Protein AF-A0A920PE60-F1 (afdb_monomer)

Radius of gyration: 13.26 Å; Cα contacts (8 Å, |Δi|>4): 77; chains: 1; bounding box: 28×26×32 Å

pLDDT: mean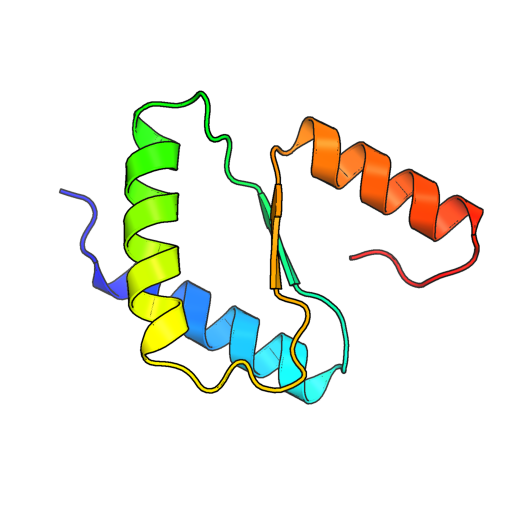 77.94, std 8.45, range [44.66, 87.75]

Solvent-accessible surface area (backbone atoms only — not comparable to full-atom values): 4751 Å² total; per-residue (Å²): 129,86,69,64,65,64,57,54,52,51,51,52,50,49,54,54,48,25,69,75,66,77,41,58,42,74,44,74,42,38,74,88,38,79,72,36,38,56,49,52,52,51,48,56,57,55,52,72,80,43,92,55,84,94,56,58,72,46,78,31,33,58,72,55,47,51,52,52,33,52,51,32,46,75,71,74,41,82,70,116

Foldseek 3Di:
DPPLVVLLVVLVVQLVVCVVVVDAAEAAADCPDPVSVVSVVSSVVSVVVDPCVSHRYYYDHPVVLVVVQVVCVVVVHDGD

Secondary structure (DSSP, 8-state):
---SHHHHHHHHHHHHHHHHHT--EEEE--TTSHHHHHHHHHHHHHHHHS--TT--EEEE-HHHHHHHHHHHHHTTPPP-

Mean predicted aligned error: 7.7 Å

Structure (mmCIF, N/CA/C/O backbone):
data_AF-A0A920PE60-F1
#
_entry.id   AF-A0A920PE60-F1
#
loop_
_atom_site.group_PDB
_atom_site.id
_atom_site.type_symbol
_atom_site.label_atom_id
_atom_site.label_alt_id
_atom_site.label_comp_id
_atom_site.label_asym_id
_atom_site.label_entity_id
_atom_site.label_seq_id
_atom_site.pdbx_PDB_ins_code
_atom_site.Cartn_x
_atom_site.Cartn_y
_atom_site.Cartn_z
_atom_site.occupancy
_atom_site.B_iso_or_equiv
_atom_site.auth_seq_id
_atom_site.auth_comp_id
_atom_site.auth_asym_id
_atom_site.auth_atom_id
_atom_site.pdbx_PDB_model_num
ATOM 1 N N . MET A 1 1 ? 16.059 -10.607 -14.573 1.00 44.66 1 MET A N 1
ATOM 2 C CA . MET A 1 1 ? 14.595 -10.464 -14.721 1.00 44.66 1 MET A CA 1
ATOM 3 C C . MET A 1 1 ? 13.938 -10.901 -13.430 1.00 44.66 1 MET A C 1
ATOM 5 O O . MET A 1 1 ? 13.970 -12.086 -13.117 1.00 44.66 1 MET A O 1
ATOM 9 N N . VAL A 1 2 ? 13.402 -9.960 -12.656 1.00 48.91 2 VAL A N 1
ATOM 10 C CA . VAL A 1 2 ? 12.510 -10.290 -11.538 1.00 48.91 2 VAL A CA 1
ATOM 11 C C . VAL A 1 2 ? 11.304 -10.991 -12.162 1.00 48.91 2 VAL A C 1
ATOM 13 O O . VAL A 1 2 ? 10.610 -10.385 -12.976 1.00 48.91 2 VAL A O 1
ATOM 16 N N . LYS A 1 3 ? 11.133 -12.292 -11.890 1.00 53.44 3 LYS A N 1
ATOM 17 C CA . LYS A 1 3 ? 9.954 -13.053 -12.334 1.00 53.44 3 LYS A CA 1
ATOM 18 C C . LYS A 1 3 ? 8.721 -12.280 -11.865 1.00 53.44 3 LYS A C 1
ATOM 20 O O . LYS A 1 3 ? 8.738 -11.798 -10.746 1.00 53.44 3 LYS A O 1
ATOM 25 N N . ASP A 1 4 ? 7.700 -12.129 -12.702 1.00 68.81 4 ASP A N 1
ATOM 26 C CA . ASP A 1 4 ? 6.488 -11.345 -12.394 1.00 68.81 4 ASP A CA 1
ATOM 27 C C . ASP A 1 4 ? 5.561 -12.020 -11.363 1.00 68.81 4 ASP A C 1
ATOM 29 O O . ASP A 1 4 ? 4.771 -11.361 -10.691 1.00 68.81 4 ASP A O 1
ATOM 33 N N . ILE A 1 5 ? 5.722 -13.331 -11.179 1.00 72.50 5 ILE A N 1
ATOM 34 C CA . ILE A 1 5 ? 4.931 -14.188 -10.280 1.00 72.50 5 ILE A CA 1
ATOM 35 C C . ILE A 1 5 ? 4.893 -13.712 -8.804 1.00 72.50 5 ILE A C 1
ATOM 37 O O . ILE A 1 5 ? 3.803 -13.623 -8.247 1.00 72.50 5 ILE A O 1
ATOM 41 N N . PRO A 1 6 ? 6.018 -13.375 -8.140 1.00 78.19 6 PRO A N 1
ATOM 42 C CA . PRO A 1 6 ? 6.012 -12.908 -6.760 1.00 78.19 6 PRO A CA 1
ATOM 43 C C . PRO A 1 6 ? 5.393 -11.511 -6.599 1.00 78.19 6 PRO A C 1
ATOM 45 O O . PRO A 1 6 ? 4.869 -11.217 -5.532 1.00 78.19 6 PRO A O 1
ATOM 48 N N . ILE A 1 7 ? 5.412 -10.657 -7.632 1.00 77.56 7 ILE A N 1
ATOM 49 C CA . ILE A 1 7 ? 4.780 -9.328 -7.571 1.00 77.56 7 ILE A CA 1
ATOM 50 C C . ILE A 1 7 ? 3.258 -9.486 -7.589 1.00 77.56 7 ILE A C 1
ATOM 52 O O . ILE A 1 7 ? 2.569 -8.863 -6.786 1.00 77.56 7 ILE A O 1
ATOM 56 N N . GLN A 1 8 ? 2.739 -10.355 -8.460 1.00 81.69 8 GLN A N 1
ATOM 57 C CA . GLN A 1 8 ? 1.310 -10.667 -8.511 1.00 81.69 8 GLN A CA 1
ATOM 58 C C . GLN A 1 8 ? 0.807 -11.248 -7.187 1.00 81.69 8 GLN A C 1
ATOM 60 O O . GLN A 1 8 ? -0.210 -10.799 -6.660 1.00 81.69 8 GLN A O 1
ATOM 65 N N . ASP A 1 9 ? 1.536 -12.215 -6.624 1.00 86.19 9 ASP A N 1
ATOM 66 C CA . ASP A 1 9 ? 1.150 -12.849 -5.362 1.00 86.19 9 ASP A CA 1
ATOM 67 C C . ASP A 1 9 ? 1.170 -11.848 -4.195 1.00 86.19 9 ASP A C 1
ATOM 69 O O . ASP A 1 9 ? 0.240 -11.792 -3.389 1.00 86.19 9 ASP A O 1
ATOM 73 N N . TRP A 1 10 ? 2.171 -10.963 -4.169 1.00 84.81 10 TRP A N 1
ATOM 74 C CA . TRP A 1 10 ? 2.262 -9.885 -3.188 1.00 84.81 10 TRP A CA 1
ATOM 75 C C . TRP A 1 10 ? 1.097 -8.889 -3.279 1.00 84.81 10 TRP A C 1
ATOM 77 O O . TRP A 1 10 ? 0.496 -8.561 -2.252 1.00 84.81 10 TRP A O 1
ATOM 87 N N . VAL A 1 11 ? 0.729 -8.448 -4.489 1.00 84.44 11 VAL A N 1
ATOM 88 C CA . VAL A 1 11 ? -0.424 -7.555 -4.707 1.00 84.44 11 VAL A CA 1
ATOM 89 C C . VAL A 1 11 ? -1.719 -8.240 -4.270 1.00 84.44 11 VAL A C 1
ATOM 91 O O . VAL A 1 11 ? -2.503 -7.656 -3.519 1.00 84.44 11 VAL A O 1
ATOM 94 N N . LYS A 1 12 ? -1.916 -9.504 -4.656 1.00 85.88 12 LYS A N 1
ATOM 95 C CA . LYS A 1 12 ? -3.089 -10.295 -4.272 1.00 85.88 12 LYS A CA 1
ATOM 96 C C . LYS A 1 12 ? -3.207 -10.451 -2.755 1.00 85.88 12 LYS A C 1
ATOM 98 O O . LYS A 1 12 ? -4.300 -10.289 -2.206 1.00 85.88 12 LYS A O 1
ATOM 103 N N . LEU A 1 13 ? -2.101 -10.736 -2.064 1.00 87.75 13 LEU A N 1
ATOM 104 C CA . LEU A 1 13 ? -2.073 -10.855 -0.606 1.00 87.75 13 LEU A CA 1
ATOM 105 C C . LEU A 1 13 ? -2.455 -9.533 0.067 1.00 87.75 13 LEU A C 1
ATOM 107 O O . LEU A 1 13 ? -3.247 -9.528 1.011 1.00 87.75 13 LEU A O 1
ATOM 111 N N . ALA A 1 14 ? -1.918 -8.419 -0.430 1.00 85.69 14 ALA A N 1
ATOM 112 C CA . ALA A 1 14 ? -2.193 -7.095 0.104 1.00 85.69 14 ALA A CA 1
ATOM 113 C C . ALA A 1 14 ? -3.673 -6.712 -0.065 1.00 85.69 14 ALA A C 1
ATOM 115 O O . ALA A 1 14 ? -4.319 -6.357 0.917 1.00 85.69 14 ALA A O 1
ATOM 116 N N . VAL A 1 15 ? -4.242 -6.888 -1.265 1.00 84.50 15 VAL A N 1
ATOM 117 C CA . VAL A 1 15 ? -5.671 -6.650 -1.551 1.00 84.50 15 VAL A CA 1
ATOM 118 C C . VAL A 1 15 ? -6.565 -7.527 -0.668 1.00 84.50 15 VAL A C 1
ATOM 120 O O . VAL A 1 15 ? -7.528 -7.044 -0.073 1.00 84.50 15 VAL A O 1
ATOM 123 N N . THR A 1 16 ? -6.220 -8.809 -0.521 1.00 86.69 16 THR A N 1
ATOM 124 C CA . THR A 1 16 ? -6.984 -9.750 0.312 1.00 86.69 16 THR A CA 1
ATOM 125 C C . THR A 1 16 ? -6.981 -9.325 1.781 1.00 86.69 16 THR A C 1
ATOM 127 O O . THR A 1 16 ? -8.028 -9.318 2.426 1.00 86.69 16 THR A O 1
ATOM 130 N N . ARG A 1 17 ? -5.824 -8.922 2.322 1.00 84.56 17 ARG A N 1
ATOM 131 C CA . ARG A 1 17 ? -5.715 -8.428 3.703 1.00 84.56 17 ARG A CA 1
ATOM 132 C C . ARG A 1 17 ? -6.450 -7.108 3.906 1.00 84.56 17 ARG A C 1
ATOM 134 O O . ARG A 1 17 ? -7.165 -6.986 4.896 1.00 84.56 17 ARG A O 1
ATOM 141 N N . ALA A 1 18 ? -6.319 -6.171 2.966 1.00 84.44 18 ALA A N 1
ATOM 142 C CA . ALA A 1 18 ? -7.024 -4.889 2.990 1.00 84.44 18 ALA A CA 1
ATOM 143 C C . ALA A 1 18 ? -8.533 -5.097 3.119 1.00 84.44 18 ALA A C 1
ATOM 145 O O . ALA A 1 18 ? -9.185 -4.489 3.962 1.00 84.44 18 ALA A O 1
ATOM 146 N N . ARG A 1 19 ? -9.069 -6.025 2.321 1.00 82.81 19 ARG A N 1
ATOM 147 C CA . ARG A 1 19 ? -10.491 -6.357 2.311 1.00 82.81 19 ARG A CA 1
ATOM 148 C C . ARG A 1 19 ? -10.961 -7.028 3.595 1.00 82.81 19 ARG A C 1
ATOM 150 O O . ARG A 1 19 ? -12.073 -6.769 4.031 1.00 82.81 19 ARG A O 1
ATOM 157 N N . LEU A 1 20 ? -10.134 -7.886 4.191 1.00 82.25 20 LEU A N 1
ATOM 158 C CA . LEU A 1 20 ? -10.475 -8.582 5.434 1.00 82.25 20 LEU A CA 1
ATOM 159 C C . LEU A 1 20 ? -10.376 -7.686 6.672 1.00 82.25 20 LEU A C 1
ATOM 161 O O . LEU A 1 20 ? -11.132 -7.875 7.616 1.00 82.25 20 LEU A O 1
ATOM 165 N N . SER A 1 21 ? -9.410 -6.768 6.700 1.00 76.12 21 SER A N 1
ATOM 166 C CA . SER A 1 21 ? -9.143 -5.911 7.863 1.00 76.12 21 SER A CA 1
ATOM 167 C C . SER A 1 21 ? -9.774 -4.522 7.757 1.00 76.12 21 SER A C 1
ATOM 169 O O . SER A 1 21 ? -9.679 -3.758 8.714 1.00 76.12 21 SER A O 1
ATOM 171 N N . GLU A 1 22 ? -10.377 -4.180 6.611 1.00 73.69 22 GLU A N 1
ATOM 172 C CA . GLU A 1 22 ? -10.891 -2.836 6.288 1.00 73.69 22 GLU A CA 1
ATOM 173 C C . GLU A 1 22 ? -9.835 -1.736 6.514 1.00 73.69 22 GLU A C 1
ATOM 175 O O . GLU A 1 22 ? -10.133 -0.574 6.800 1.00 73.69 22 GLU A O 1
ATOM 180 N N . THR A 1 23 ? -8.560 -2.113 6.408 1.00 75.19 23 THR A N 1
ATOM 181 C CA . THR A 1 23 ? -7.422 -1.228 6.625 1.00 75.19 23 THR A CA 1
ATOM 182 C C . THR A 1 23 ? -6.812 -0.818 5.292 1.00 75.19 23 THR A C 1
ATOM 184 O O . THR A 1 23 ? -6.630 -1.670 4.417 1.00 75.19 23 THR A O 1
ATOM 187 N N . PRO A 1 24 ? -6.436 0.461 5.141 1.00 80.25 24 PRO A N 1
ATOM 188 C CA . PRO A 1 24 ? -5.713 0.920 3.965 1.00 80.25 24 PRO A CA 1
ATOM 189 C C . PRO A 1 24 ? -4.379 0.192 3.821 1.00 80.25 24 PRO A C 1
ATOM 191 O O . PRO A 1 24 ? -3.694 -0.059 4.811 1.00 80.25 24 PRO A O 1
ATOM 194 N N . VAL A 1 25 ? -4.000 -0.101 2.582 1.00 84.44 25 VAL A N 1
ATOM 195 C CA . VAL A 1 25 ? -2.718 -0.720 2.241 1.00 84.44 25 VAL A CA 1
ATOM 196 C C . VAL A 1 25 ? -1.796 0.330 1.660 1.00 84.44 25 VAL A C 1
ATOM 198 O O . VAL A 1 25 ? -2.157 1.027 0.712 1.00 84.44 25 VAL A O 1
ATOM 201 N N . VAL A 1 26 ? -0.579 0.408 2.196 1.00 83.06 26 VAL A N 1
ATOM 202 C CA . VAL A 1 26 ? 0.455 1.311 1.691 1.00 83.06 26 VAL A CA 1
ATOM 203 C C . VAL A 1 26 ? 1.650 0.508 1.202 1.00 83.06 26 VAL A C 1
ATOM 205 O O . VAL A 1 26 ? 2.336 -0.153 1.976 1.00 83.06 26 VAL A O 1
ATOM 208 N N . PHE A 1 27 ? 1.911 0.593 -0.097 1.00 84.81 27 PHE A N 1
ATOM 209 C CA . PHE A 1 27 ? 3.096 0.039 -0.735 1.00 84.81 27 PHE A CA 1
ATOM 210 C C . PHE A 1 27 ? 4.251 1.035 -0.635 1.00 84.81 27 PHE A C 1
ATOM 212 O O . PHE A 1 27 ? 4.138 2.169 -1.104 1.00 84.81 27 PHE A O 1
ATOM 219 N N . TRP A 1 28 ? 5.354 0.608 -0.020 1.00 83.19 28 TRP A N 1
ATOM 220 C CA . TRP A 1 28 ? 6.534 1.441 0.214 1.00 83.19 28 TRP A CA 1
ATOM 221 C C . TRP A 1 28 ? 7.468 1.347 -0.992 1.00 83.19 28 TRP A C 1
ATOM 223 O O . TRP A 1 28 ? 8.415 0.566 -0.988 1.00 83.19 28 TRP A O 1
ATOM 233 N N . LEU A 1 29 ? 7.161 2.101 -2.047 1.00 82.44 29 LEU A N 1
ATOM 234 C CA . LEU A 1 29 ? 7.920 2.111 -3.299 1.00 82.44 29 LEU A CA 1
ATOM 235 C C . LEU A 1 29 ? 8.280 3.551 -3.659 1.00 82.44 29 LEU A C 1
ATOM 237 O O . LEU A 1 29 ? 7.419 4.437 -3.668 1.00 82.44 29 LEU A O 1
ATOM 241 N N . ASN A 1 30 ? 9.557 3.791 -3.951 1.00 80.19 30 ASN A N 1
ATOM 242 C CA . ASN A 1 30 ? 10.040 5.125 -4.281 1.00 80.19 30 ASN A CA 1
ATOM 243 C C . ASN A 1 30 ? 9.966 5.388 -5.790 1.00 80.19 30 ASN A C 1
ATOM 245 O O . ASN A 1 30 ? 10.635 4.740 -6.579 1.00 80.19 30 ASN A O 1
ATOM 249 N N . LYS A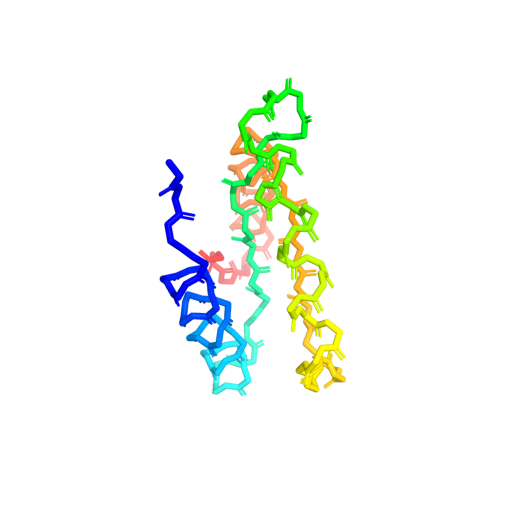 1 31 ? 9.202 6.397 -6.198 1.00 73.50 31 LYS A N 1
ATOM 250 C CA . LYS A 1 31 ? 9.018 6.762 -7.612 1.00 73.50 31 LYS A CA 1
ATOM 251 C C . LYS A 1 31 ? 10.316 7.258 -8.262 1.00 73.50 31 LYS A C 1
ATOM 253 O O . LYS A 1 31 ? 10.478 7.111 -9.468 1.00 73.50 31 LYS A O 1
ATOM 258 N N . ASP A 1 32 ? 11.215 7.826 -7.459 1.00 74.94 32 ASP A N 1
ATOM 259 C CA . ASP A 1 32 ? 12.518 8.338 -7.897 1.00 74.94 32 ASP A CA 1
ATOM 260 C C . ASP A 1 32 ? 13.544 7.224 -8.165 1.00 74.94 32 ASP A C 1
ATOM 262 O O . ASP A 1 32 ? 14.539 7.446 -8.853 1.00 74.94 32 ASP A O 1
ATOM 266 N N . GLY A 1 33 ? 13.319 6.009 -7.653 1.00 72.50 33 GLY A N 1
ATOM 267 C CA . GLY A 1 33 ? 14.191 4.869 -7.918 1.00 72.50 33 GLY A CA 1
ATOM 268 C C . GLY A 1 33 ? 13.847 4.216 -9.254 1.00 72.50 33 GLY A C 1
ATOM 269 O O . GLY A 1 33 ? 12.732 3.735 -9.431 1.00 72.50 33 GLY A O 1
ATOM 270 N N . SER A 1 34 ? 14.801 4.119 -10.189 1.00 72.25 34 SER A N 1
ATOM 271 C CA . SER A 1 34 ? 14.567 3.474 -11.497 1.00 72.25 34 SER A CA 1
ATOM 272 C C . SER A 1 34 ? 14.057 2.030 -11.380 1.00 72.25 34 SER A C 1
ATOM 274 O O . SER A 1 34 ? 13.264 1.599 -12.208 1.00 72.25 34 SER A O 1
ATOM 276 N N . HIS A 1 35 ? 14.464 1.298 -10.337 1.00 76.44 35 HIS A N 1
ATOM 277 C CA . HIS A 1 35 ? 14.006 -0.071 -10.079 1.00 76.44 35 HIS A CA 1
ATOM 278 C C . HIS A 1 35 ? 12.566 -0.121 -9.541 1.00 76.44 35 HIS A C 1
ATOM 280 O O . HIS A 1 35 ? 11.739 -0.918 -9.983 1.00 76.44 35 HIS A O 1
ATOM 286 N N . ASP A 1 36 ? 12.253 0.760 -8.597 1.00 78.75 36 ASP A N 1
ATOM 287 C CA . ASP A 1 36 ? 10.939 0.868 -7.973 1.00 78.75 36 ASP A CA 1
ATOM 288 C C . ASP A 1 36 ? 9.885 1.424 -8.942 1.00 78.75 36 ASP A C 1
ATOM 290 O O . ASP A 1 36 ? 8.737 0.991 -8.914 1.00 78.75 36 ASP A O 1
ATOM 294 N N . ALA A 1 37 ? 10.254 2.316 -9.864 1.00 81.88 37 ALA A N 1
ATOM 295 C CA . ALA A 1 37 ? 9.347 2.838 -10.889 1.00 81.88 37 ALA A CA 1
ATOM 296 C C . ALA A 1 37 ? 8.781 1.732 -11.805 1.00 81.88 37 ALA A C 1
ATOM 298 O O . ALA A 1 37 ? 7.586 1.731 -12.131 1.00 81.88 37 ALA A O 1
ATOM 299 N N . GLU A 1 38 ? 9.605 0.747 -12.178 1.00 84.31 38 GLU A N 1
ATOM 300 C CA . GLU A 1 38 ? 9.152 -0.429 -12.932 1.00 84.31 38 GLU A CA 1
ATOM 301 C C . GLU A 1 38 ? 8.186 -1.290 -12.101 1.00 84.31 38 GLU A C 1
ATOM 303 O O .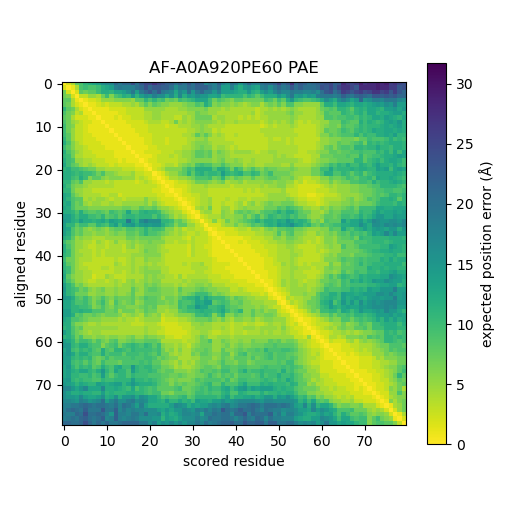 GLU A 1 38 ? 7.154 -1.740 -12.609 1.00 84.31 38 GLU A O 1
ATOM 308 N N . LEU A 1 39 ? 8.473 -1.470 -10.806 1.00 83.69 39 LEU A N 1
ATOM 309 C CA . LEU A 1 39 ? 7.597 -2.178 -9.866 1.00 83.69 39 LEU A CA 1
ATOM 310 C C . LEU A 1 39 ? 6.244 -1.477 -9.712 1.00 83.69 39 LEU A C 1
ATOM 312 O O . LEU A 1 39 ? 5.213 -2.141 -9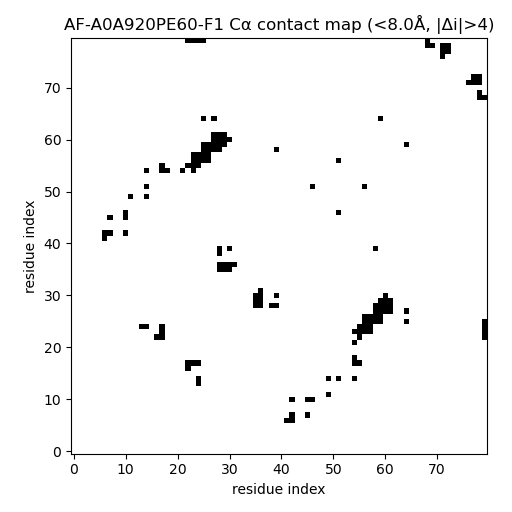.769 1.00 83.69 39 LEU A O 1
ATOM 316 N N . ILE A 1 40 ? 6.228 -0.148 -9.584 1.00 83.81 40 ILE A N 1
ATOM 317 C CA . ILE A 1 40 ? 5.001 0.658 -9.491 1.00 83.81 40 ILE A CA 1
ATOM 318 C C . ILE A 1 40 ? 4.162 0.515 -10.761 1.00 83.81 40 ILE A C 1
ATOM 320 O O . ILE A 1 40 ? 2.936 0.409 -10.695 1.00 83.81 40 ILE A O 1
ATOM 324 N N . THR A 1 41 ? 4.814 0.488 -11.923 1.00 84.81 41 THR A N 1
ATOM 325 C CA . THR A 1 41 ? 4.135 0.304 -13.210 1.00 84.81 41 THR A CA 1
ATOM 326 C C . THR A 1 41 ? 3.449 -1.058 -13.263 1.00 84.81 41 THR A C 1
ATOM 328 O O . THR A 1 41 ? 2.252 -1.131 -13.538 1.00 84.81 41 THR A O 1
ATOM 331 N N . LYS A 1 42 ? 4.170 -2.130 -12.917 1.00 85.12 42 LYS A N 1
ATOM 332 C CA . LYS A 1 42 ? 3.614 -3.490 -12.847 1.00 85.12 42 LYS A CA 1
ATOM 333 C C . LYS A 1 42 ? 2.488 -3.595 -11.823 1.00 85.12 42 LYS A C 1
ATOM 335 O O . LYS A 1 42 ? 1.432 -4.138 -12.123 1.00 85.12 42 LYS A O 1
ATOM 340 N N . LEU A 1 43 ? 2.681 -3.025 -10.638 1.00 85.31 43 LEU A N 1
ATOM 341 C CA . LEU A 1 43 ? 1.694 -3.022 -9.565 1.00 85.31 43 LEU A CA 1
ATOM 342 C C . LEU A 1 43 ? 0.395 -2.332 -9.993 1.00 85.31 43 LEU A C 1
ATOM 344 O O . LEU A 1 43 ? -0.675 -2.889 -9.784 1.00 85.31 43 LEU A O 1
ATOM 348 N N . ASN A 1 44 ? 0.470 -1.182 -10.668 1.00 83.00 44 ASN A N 1
ATOM 349 C CA . ASN A 1 44 ? -0.711 -0.513 -11.223 1.00 83.00 44 ASN A CA 1
ATOM 350 C C . ASN A 1 44 ? -1.425 -1.346 -12.295 1.00 83.00 44 ASN A C 1
ATOM 352 O O . ASN A 1 44 ? -2.648 -1.284 -12.395 1.00 83.00 44 ASN A O 1
ATOM 356 N N . VAL A 1 45 ? -0.686 -2.111 -13.102 1.00 86.81 45 VAL A N 1
ATOM 357 C CA . VAL A 1 45 ? -1.287 -3.031 -14.079 1.00 86.81 45 VAL A CA 1
ATOM 358 C C . VAL A 1 45 ? -2.034 -4.154 -13.359 1.00 86.81 45 VAL A C 1
ATOM 360 O O . VAL A 1 45 ? -3.192 -4.401 -13.674 1.00 86.81 45 VAL A O 1
ATOM 363 N N . TYR A 1 46 ? -1.419 -4.774 -12.352 1.00 83.81 46 TYR A N 1
ATOM 364 C CA . TYR A 1 46 ? -2.042 -5.863 -11.596 1.00 83.81 46 TYR A CA 1
ATOM 365 C C . TYR A 1 46 ? -3.211 -5.406 -10.725 1.00 83.81 46 TYR A C 1
ATOM 367 O O . TYR A 1 46 ? -4.201 -6.119 -10.609 1.00 83.81 46 TYR A O 1
ATOM 375 N N . LEU A 1 47 ? -3.149 -4.200 -10.157 1.00 82.44 47 LEU A N 1
ATOM 376 C CA . LEU A 1 47 ? -4.263 -3.635 -9.398 1.00 82.44 47 LEU A CA 1
ATOM 377 C C . LEU A 1 47 ? -5.516 -3.439 -10.255 1.00 82.44 47 LEU A C 1
ATOM 379 O O . LEU A 1 47 ? -6.609 -3.583 -9.726 1.00 82.44 47 LEU A O 1
ATOM 383 N N . LYS A 1 48 ? -5.382 -3.158 -11.559 1.00 80.56 48 LYS A N 1
ATOM 384 C CA . LYS A 1 48 ? -6.537 -3.046 -12.470 1.00 80.56 48 LYS A CA 1
ATOM 385 C C . LYS A 1 48 ? -7.252 -4.374 -12.710 1.00 80.56 48 LYS A C 1
ATOM 387 O O . LYS A 1 48 ? -8.427 -4.361 -13.054 1.00 80.56 48 LYS A O 1
ATOM 392 N N . ASP A 1 49 ? -6.544 -5.490 -12.560 1.00 81.88 49 ASP A N 1
ATOM 393 C CA . ASP A 1 49 ? -7.106 -6.838 -12.699 1.00 81.88 49 ASP A CA 1
ATOM 394 C C . ASP A 1 49 ? -7.852 -7.282 -11.423 1.00 81.88 49 ASP A C 1
ATOM 396 O O . ASP A 1 49 ? -8.622 -8.241 -11.427 1.00 81.88 49 ASP A O 1
ATOM 400 N N . HIS A 1 50 ? -7.655 -6.562 -10.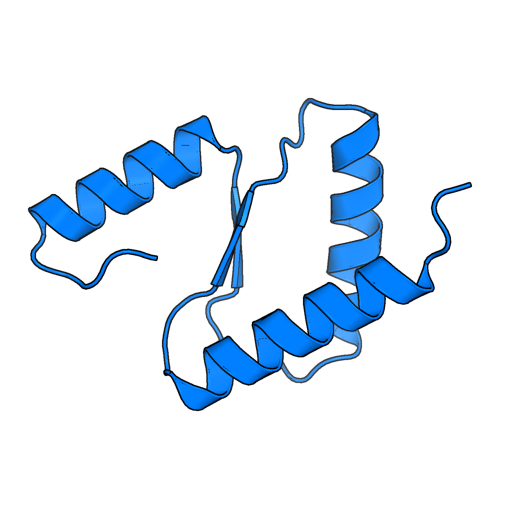315 1.00 78.62 50 HIS A N 1
ATOM 401 C CA . HIS A 1 50 ? -8.287 -6.834 -9.032 1.00 78.62 50 HIS A CA 1
ATOM 402 C C . HIS A 1 50 ? -9.414 -5.843 -8.724 1.00 78.62 50 HIS A C 1
ATOM 404 O O . HIS A 1 50 ? -9.349 -4.661 -9.048 1.00 78.62 50 HIS A O 1
ATOM 410 N N . ASP A 1 51 ? -10.452 -6.318 -8.034 1.00 74.75 51 ASP A N 1
ATOM 411 C CA . ASP A 1 51 ? -11.526 -5.451 -7.551 1.00 74.75 51 ASP A CA 1
ATOM 412 C C . ASP A 1 51 ? -11.029 -4.639 -6.344 1.00 74.75 51 ASP A C 1
ATOM 414 O O . ASP A 1 51 ? -10.970 -5.129 -5.214 1.00 74.75 51 ASP A O 1
ATOM 418 N N . THR A 1 52 ? -10.616 -3.396 -6.601 1.00 76.06 52 THR A N 1
ATOM 419 C CA . THR A 1 52 ? -10.193 -2.426 -5.577 1.00 76.06 52 THR A CA 1
ATOM 420 C C . THR A 1 52 ? -11.333 -1.506 -5.135 1.00 76.06 52 THR A C 1
ATOM 422 O O . THR A 1 52 ? -11.087 -0.477 -4.504 1.00 76.06 52 THR A O 1
ATOM 425 N N . ASN A 1 53 ? -12.583 -1.836 -5.474 1.00 70.56 53 ASN A N 1
ATOM 426 C CA . ASN A 1 53 ? -13.748 -1.041 -5.100 1.00 70.56 53 ASN A CA 1
ATOM 427 C C . ASN A 1 53 ? -13.889 -0.977 -3.574 1.00 70.56 53 ASN A C 1
ATOM 429 O O . ASN A 1 53 ? -14.106 -1.984 -2.906 1.00 70.56 53 ASN A O 1
ATOM 433 N N . GLY A 1 54 ? -13.749 0.230 -3.021 1.00 72.12 54 GLY A N 1
ATOM 434 C CA . GLY A 1 54 ? -13.799 0.470 -1.577 1.00 72.12 54 GLY A CA 1
ATOM 435 C C . GLY A 1 54 ? -12.499 0.171 -0.820 1.00 72.12 54 GLY A C 1
ATOM 436 O O . GLY A 1 54 ? -12.475 0.329 0.398 1.00 72.12 54 GLY A O 1
ATOM 437 N N . LEU A 1 55 ? -11.415 -0.218 -1.504 1.00 77.12 55 LEU A N 1
ATOM 438 C CA . LEU A 1 55 ? -10.098 -0.410 -0.892 1.00 77.12 55 LEU A CA 1
ATOM 439 C C . LEU A 1 55 ? -9.233 0.842 -1.066 1.00 77.12 55 LEU A C 1
ATOM 441 O O . LEU A 1 55 ? -8.998 1.303 -2.181 1.00 77.12 55 LEU A O 1
ATOM 445 N N . ASP A 1 56 ? -8.712 1.374 0.040 1.00 78.25 56 ASP A N 1
ATOM 446 C CA . ASP A 1 56 ? -7.754 2.483 0.013 1.00 78.25 56 ASP A CA 1
ATOM 447 C C . ASP A 1 56 ? -6.337 1.904 -0.140 1.00 78.25 56 ASP A C 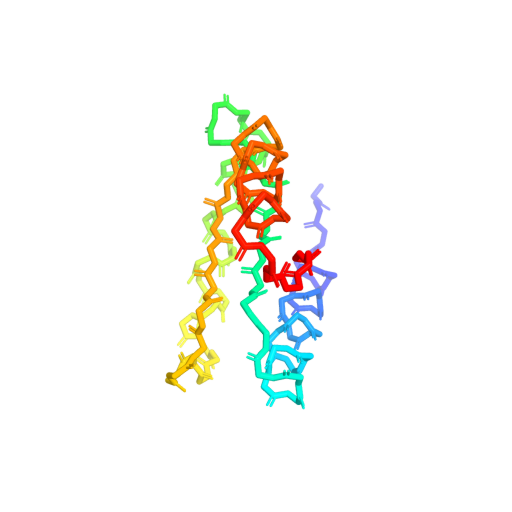1
ATOM 449 O O . ASP A 1 56 ? -5.705 1.464 0.821 1.00 78.25 56 ASP A O 1
ATOM 453 N N . ILE A 1 57 ? -5.878 1.826 -1.391 1.00 82.88 57 ILE A N 1
ATOM 454 C CA . ILE A 1 57 ? -4.548 1.333 -1.761 1.00 82.88 57 ILE A CA 1
ATOM 455 C C . ILE A 1 57 ? -3.705 2.526 -2.194 1.00 82.88 57 ILE A C 1
ATOM 457 O O . ILE A 1 57 ? -4.062 3.245 -3.129 1.00 82.88 57 ILE A O 1
ATOM 461 N N . ARG A 1 58 ? -2.568 2.737 -1.531 1.00 81.88 58 ARG A N 1
ATOM 462 C CA . ARG A 1 58 ? -1.655 3.845 -1.826 1.00 81.88 58 ARG A CA 1
ATOM 463 C C . ARG A 1 58 ? -0.248 3.340 -2.072 1.00 81.88 58 ARG A C 1
ATOM 465 O O . ARG A 1 58 ? 0.203 2.375 -1.465 1.00 81.88 58 ARG A O 1
ATOM 472 N N . VAL A 1 59 ? 0.464 4.043 -2.941 1.00 84.12 59 VAL A N 1
ATOM 473 C CA . VAL A 1 59 ? 1.892 3.838 -3.182 1.00 84.12 59 VAL A CA 1
ATOM 474 C C . VAL A 1 59 ? 2.615 5.096 -2.723 1.00 84.12 59 VAL A C 1
ATOM 476 O O . VAL A 1 59 ? 2.346 6.188 -3.230 1.00 84.12 59 VAL A O 1
ATOM 479 N N . MET A 1 60 ? 3.496 4.956 -1.738 1.00 82.25 60 MET A N 1
ATOM 480 C CA . MET A 1 60 ? 4.200 6.069 -1.104 1.00 82.25 60 MET A CA 1
ATOM 481 C C . MET A 1 60 ? 5.678 5.733 -0.947 1.00 82.25 60 MET A C 1
ATOM 483 O O . MET A 1 60 ? 6.038 4.578 -0.725 1.00 82.25 60 MET A O 1
ATOM 487 N N . ALA A 1 61 ? 6.532 6.752 -1.026 1.00 82.12 61 ALA A N 1
ATOM 488 C CA . ALA A 1 61 ? 7.928 6.590 -0.652 1.00 82.12 61 ALA A CA 1
ATOM 489 C C . ALA A 1 61 ? 8.012 6.225 0.843 1.00 82.12 61 ALA A C 1
ATOM 491 O O . ALA A 1 61 ? 7.161 6.668 1.615 1.00 82.12 61 ALA A O 1
ATOM 492 N N . PRO A 1 62 ? 9.017 5.450 1.277 1.00 76.19 62 PRO A N 1
ATOM 493 C CA . PRO A 1 62 ? 9.163 5.052 2.680 1.00 76.19 62 PRO A CA 1
ATOM 494 C C . PRO A 1 62 ? 9.192 6.251 3.643 1.00 76.19 62 PRO A C 1
ATOM 496 O O . PRO A 1 62 ? 8.579 6.196 4.706 1.00 76.19 62 PRO A O 1
ATOM 499 N N . ASP A 1 63 ? 9.814 7.361 3.239 1.00 79.56 63 ASP A N 1
ATOM 500 C CA . ASP A 1 63 ? 9.815 8.627 3.985 1.00 79.56 63 ASP A CA 1
ATOM 501 C C . ASP A 1 63 ? 8.398 9.187 4.201 1.00 79.56 63 ASP A C 1
ATOM 503 O O . ASP A 1 63 ? 8.019 9.581 5.307 1.00 79.56 63 ASP A O 1
ATOM 507 N N . ASP A 1 64 ? 7.591 9.185 3.139 1.00 78.75 64 ASP A N 1
ATOM 508 C CA . ASP A 1 64 ? 6.193 9.613 3.173 1.00 78.75 64 ASP A CA 1
ATOM 509 C C . ASP A 1 64 ? 5.335 8.640 3.984 1.00 78.75 64 ASP A C 1
ATOM 511 O O . ASP A 1 64 ? 4.538 9.066 4.816 1.00 78.75 64 ASP A O 1
ATOM 515 N N . ALA A 1 65 ? 5.530 7.331 3.808 1.00 77.81 65 ALA A N 1
ATOM 516 C CA . ALA A 1 65 ? 4.802 6.299 4.537 1.00 77.81 65 ALA A CA 1
ATOM 517 C C . ALA A 1 65 ? 5.071 6.366 6.049 1.00 77.81 65 ALA A C 1
ATOM 519 O O . ALA A 1 65 ? 4.145 6.223 6.855 1.00 77.81 65 ALA A O 1
ATOM 520 N N . MET A 1 66 ? 6.317 6.646 6.444 1.00 79.88 66 MET A N 1
ATOM 521 C CA . MET A 1 66 ? 6.696 6.851 7.840 1.00 79.88 66 MET A CA 1
ATOM 522 C C . MET A 1 66 ? 6.014 8.095 8.418 1.00 79.88 66 MET A C 1
ATOM 524 O O . MET A 1 66 ? 5.382 8.01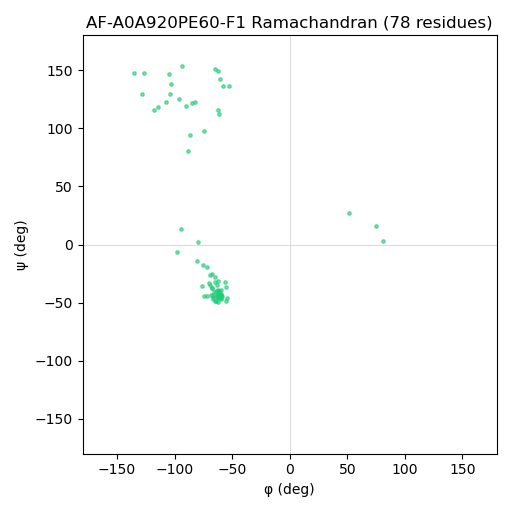2 9.473 1.00 79.88 66 MET A O 1
ATOM 528 N N . LYS A 1 67 ? 6.064 9.232 7.710 1.00 81.38 67 LYS A N 1
ATOM 529 C CA . LYS A 1 67 ? 5.375 10.470 8.120 1.00 81.38 67 LYS A CA 1
ATOM 530 C C . LYS A 1 67 ? 3.867 10.265 8.231 1.00 81.38 67 LYS A C 1
ATOM 532 O O . LYS A 1 67 ? 3.264 10.683 9.216 1.00 81.38 67 LYS A O 1
ATOM 537 N N . HIS A 1 68 ? 3.266 9.566 7.273 1.00 77.12 68 HIS A N 1
ATOM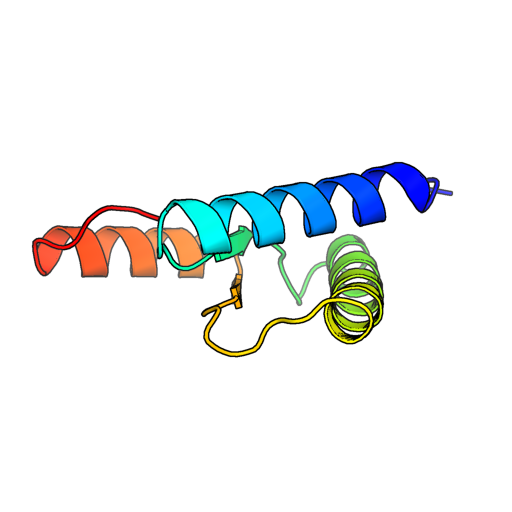 538 C CA . HIS A 1 68 ? 1.833 9.296 7.243 1.00 77.12 68 HIS A CA 1
ATOM 539 C C . HIS A 1 68 ? 1.397 8.353 8.377 1.00 77.12 68 HIS A C 1
ATOM 541 O O . HIS A 1 68 ? 0.337 8.546 8.977 1.00 77.12 68 HIS A O 1
ATOM 547 N N . SER A 1 69 ? 2.222 7.358 8.715 1.00 76.56 69 SER A N 1
ATOM 548 C CA . SER A 1 69 ? 1.992 6.464 9.858 1.00 76.56 69 SER A CA 1
ATOM 549 C C . SER A 1 69 ? 2.098 7.213 11.187 1.00 76.56 69 SER A C 1
ATOM 551 O O . SER A 1 69 ? 1.215 7.087 12.035 1.00 76.56 69 SER A O 1
ATOM 553 N N . LEU A 1 70 ? 3.128 8.051 11.347 1.00 80.38 70 LEU A N 1
ATOM 554 C CA . LEU A 1 70 ? 3.310 8.907 12.524 1.00 80.38 70 LEU A CA 1
ATOM 555 C C . LEU A 1 70 ? 2.155 9.901 12.689 1.00 80.38 70 LEU A C 1
ATOM 557 O O . LEU A 1 70 ? 1.659 10.094 13.798 1.00 80.38 70 LEU A O 1
ATOM 561 N N . GLN A 1 71 ? 1.686 10.497 11.591 1.00 81.69 71 GLN A N 1
ATOM 562 C CA . GLN A 1 71 ? 0.550 11.412 11.609 1.00 81.69 71 GLN A CA 1
ATOM 563 C C . GLN A 1 71 ? -0.741 10.696 12.030 1.00 81.69 71 GLN A C 1
ATOM 565 O O . GLN A 1 71 ? -1.444 11.180 12.914 1.00 81.69 71 GLN A O 1
ATOM 570 N N . ARG A 1 72 ? -1.012 9.500 11.492 1.00 74.06 72 ARG A N 1
ATOM 571 C CA . ARG A 1 72 ? -2.166 8.683 11.903 1.00 74.06 72 ARG A CA 1
ATOM 572 C C . ARG A 1 72 ? -2.112 8.263 13.367 1.00 74.06 72 ARG A C 1
ATOM 574 O O . ARG A 1 72 ? -3.137 8.324 14.043 1.00 74.06 72 ARG A O 1
ATOM 581 N N . ALA A 1 73 ? -0.937 7.873 13.855 1.00 75.88 73 ALA A N 1
ATOM 582 C CA . ALA A 1 73 ? -0.740 7.536 15.261 1.00 75.88 73 ALA A CA 1
ATOM 583 C C . ALA A 1 73 ? -1.008 8.750 16.165 1.00 75.88 73 ALA A C 1
ATOM 585 O O . ALA A 1 73 ? -1.666 8.619 17.195 1.00 75.88 73 ALA A O 1
ATOM 586 N N . LYS A 1 74 ? -0.579 9.948 15.743 1.00 77.06 74 LYS A N 1
ATOM 587 C CA . LYS A 1 74 ? -0.867 11.212 16.438 1.00 77.06 74 LYS A CA 1
ATOM 588 C C . LYS A 1 74 ? -2.362 11.556 16.445 1.00 77.06 74 LYS A C 1
ATOM 590 O O . LYS A 1 74 ? -2.847 12.126 17.414 1.00 77.06 74 LYS A O 1
ATOM 595 N N . GLU A 1 75 ? -3.091 11.177 15.399 1.00 79.00 75 GLU A N 1
ATOM 596 C CA . GLU A 1 75 ? -4.555 11.281 15.320 1.00 79.00 75 GLU A CA 1
ATOM 597 C C . GLU A 1 75 ? -5.303 10.150 16.065 1.00 79.00 75 GLU A C 1
ATOM 599 O O . GLU A 1 75 ? -6.531 10.103 16.023 1.00 79.00 75 GLU A O 1
ATOM 604 N N . GLY A 1 76 ? -4.601 9.222 16.730 1.00 72.38 76 GLY A N 1
ATOM 605 C CA . GLY A 1 76 ? -5.212 8.111 17.473 1.00 72.38 76 GLY A CA 1
ATOM 606 C C . GLY A 1 76 ? -5.775 6.982 16.598 1.00 72.38 76 GLY A C 1
ATOM 607 O O . GLY A 1 76 ? -6.565 6.167 17.074 1.00 72.38 76 GLY A O 1
ATOM 608 N N . LYS A 1 77 ? -5.395 6.917 15.315 1.00 69.12 77 LYS A N 1
ATOM 609 C CA . LYS A 1 77 ? -5.827 5.876 14.367 1.00 69.12 77 LYS A CA 1
ATOM 610 C C . LYS A 1 77 ? -4.814 4.726 14.327 1.00 69.12 77 LYS A C 1
ATOM 612 O O . LYS A 1 77 ? -3.628 4.925 14.583 1.00 69.12 77 LYS A O 1
ATOM 617 N N . LYS A 1 78 ? -5.274 3.516 13.979 1.00 57.84 78 LYS A N 1
ATOM 618 C CA . LYS A 1 78 ? -4.399 2.336 13.859 1.00 57.84 78 LYS A CA 1
ATOM 619 C C . LYS A 1 78 ? -3.264 2.585 12.840 1.00 57.84 78 LYS A C 1
ATOM 621 O O . LYS A 1 78 ? -3.546 3.140 11.769 1.00 57.84 78 LYS A O 1
ATOM 626 N N . PRO A 1 79 ? -2.013 2.192 13.160 1.00 54.62 79 PRO A N 1
ATOM 627 C CA . PRO A 1 79 ? -0.897 2.263 12.222 1.00 54.62 79 PRO A CA 1
ATOM 628 C C . PRO A 1 79 ? -1.123 1.315 11.033 1.00 54.62 79 PRO A C 1
ATOM 630 O O . PRO A 1 79 ? -1.861 0.336 11.154 1.00 54.62 79 PRO A O 1
ATOM 633 N N . LEU A 1 80 ? -0.552 1.702 9.889 1.00 60.22 80 LEU A N 1
ATOM 634 C CA . LEU A 1 80 ? -0.688 1.066 8.574 1.00 60.22 80 LEU A CA 1
ATOM 635 C C . LEU A 1 80 ? 0.018 -0.292 8.495 1.00 60.22 80 LEU A C 1
ATOM 637 O O . LEU A 1 80 ? 1.101 -0.414 9.108 1.00 60.22 80 LEU A O 1
#

Sequence (80 aa):
MVKDIPIQDWVKLAVTRARLSETPVVFWLNKDGSHDAELITKLNVYLKDHDTNGLDIRVMAPDDAMKHSLQRAKEGKKPL

Nearest PDB struc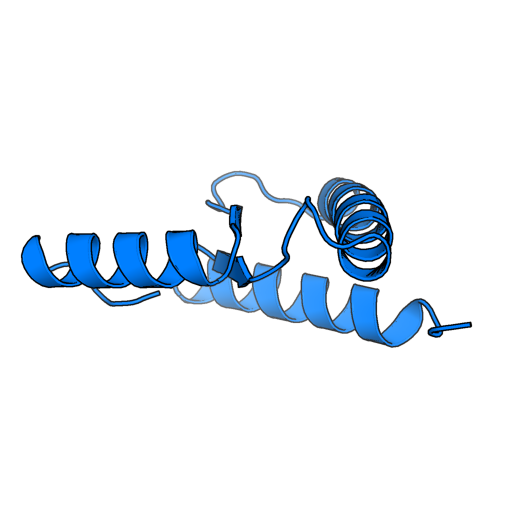tures (foldseek):
  1itw-assembly4_D  TM=9.612E-01  e=2.426E-07  Azotobacter vinelandii
  5kvu-assembly3_C  TM=9.708E-01  e=3.379E-07  Mycobacterium tuberculosis H37Rv
  5kvu-assembly1_A  TM=9.724E-01  e=5.029E-07  Mycobacterium tuberculosis H37Rv
  5kvu-assembly2_B  TM=9.713E-01  e=7.006E-07  Mycobacterium tuberculosis H37Rv
  5kvu-assembly4_D  TM=9.688E-01  e=8.547E-07  Mycobacterium tuberculosis H37Rv